Protein AF-A0A973H3E7-F1 (afdb_monomer)

pLDDT: mean 82.66, std 15.58, range [38.94, 97.88]

Sequence (111 aa):
MTDRPTASTITDAQLDELHAELERMKLLVAASSEPGHAVRMAAQYAEKAIENGERADRAEAALARITALHEQWVKAGPPPLGTPTARWWDRRLVELHNAIHPPTDQTTEQL

Foldseek 3Di:
DPDDDDPPPQDVVNVVVVVVVVVVVVVVCVVVVVVVVVVVVVVVVVVVVVVVVVVVVLVVQLVVLLVVLVVVDVVVDADDPPDDNVVVVVVSVVSNVCSNPPDPPPPPPPD

Mean predicted aligned error: 14.57 Å

Secondary structure (DSSP, 8-state):
------TTS--HHHHHHHHHHHHHHHHHHHHHHHHHHHHHHHHHHHHHHHHHHHHHHHHHHHHHHHHHHHHHHHHH-SPPTTS-HHHHHHHHHHHHHHHHS----------

Structure (mmCIF, N/CA/C/O backbone):
data_AF-A0A973H3E7-F1
#
_entry.id   AF-A0A973H3E7-F1
#
loop_
_atom_site.group_PDB
_atom_site.id
_atom_site.type_symbol
_atom_site.label_atom_id
_atom_site.label_alt_id
_atom_site.label_comp_id
_atom_site.label_asym_id
_atom_site.label_entity_id
_atom_site.label_seq_id
_atom_site.pdbx_PDB_ins_code
_atom_site.Cartn_x
_atom_site.Cartn_y
_atom_site.Cartn_z
_atom_site.occupancy
_atom_site.B_iso_or_equiv
_atom_site.auth_seq_id
_atom_site.auth_comp_id
_atom_site.auth_asym_id
_atom_site.auth_atom_id
_atom_site.pdbx_PDB_model_num
ATOM 1 N N . MET A 1 1 ? 26.960 27.320 -54.996 1.00 38.94 1 MET A N 1
ATOM 2 C CA . MET A 1 1 ? 26.030 26.704 -55.965 1.00 38.94 1 MET A CA 1
ATOM 3 C C . MET A 1 1 ? 26.434 25.252 -56.084 1.00 38.94 1 MET A C 1
ATOM 5 O O . MET A 1 1 ? 27.421 24.964 -56.740 1.00 38.94 1 MET A O 1
ATOM 9 N N . THR A 1 2 ? 25.786 24.372 -55.326 1.00 46.69 2 THR A N 1
ATOM 10 C CA . THR A 1 2 ? 26.047 22.931 -55.373 1.00 46.69 2 THR A CA 1
ATOM 11 C C . THR A 1 2 ? 25.387 22.394 -56.631 1.00 46.69 2 THR A C 1
ATOM 13 O O . THR A 1 2 ? 24.162 22.421 -56.749 1.00 46.69 2 THR A O 1
ATOM 16 N N . ASP A 1 3 ? 26.218 22.004 -57.589 1.00 56.84 3 ASP A N 1
ATOM 17 C CA . ASP A 1 3 ? 25.791 21.438 -58.858 1.00 56.84 3 ASP A CA 1
ATOM 18 C C . ASP A 1 3 ? 25.076 20.115 -58.566 1.00 56.84 3 ASP A C 1
ATOM 20 O O . ASP A 1 3 ? 25.656 19.198 -57.982 1.00 56.84 3 ASP A O 1
ATOM 24 N N . ARG A 1 4 ? 23.774 20.056 -58.849 1.00 52.97 4 ARG A N 1
ATOM 25 C CA . ARG A 1 4 ? 22.961 18.862 -58.617 1.00 52.97 4 ARG A CA 1
ATOM 26 C C . ARG A 1 4 ? 23.046 18.033 -59.896 1.00 52.97 4 ARG A C 1
ATOM 28 O O . ARG A 1 4 ? 22.448 18.452 -60.887 1.00 52.97 4 ARG A O 1
ATOM 35 N N . PRO A 1 5 ? 23.763 16.897 -59.913 1.00 57.38 5 PRO A N 1
ATOM 36 C CA . PRO A 1 5 ? 23.875 16.095 -61.121 1.00 57.38 5 PRO A CA 1
ATOM 37 C C . PRO A 1 5 ? 22.480 15.633 -61.559 1.00 57.38 5 PRO A C 1
ATOM 39 O O . PRO A 1 5 ? 21.745 14.993 -60.805 1.00 57.38 5 PRO A O 1
ATOM 42 N N . THR A 1 6 ? 22.087 16.017 -62.772 1.00 62.56 6 THR A N 1
ATOM 43 C CA . THR A 1 6 ? 20.882 15.527 -63.445 1.00 62.56 6 THR A CA 1
ATOM 44 C C . THR A 1 6 ? 21.074 14.063 -63.840 1.00 62.56 6 THR A C 1
ATOM 46 O O . THR A 1 6 ? 22.156 13.674 -64.273 1.00 62.56 6 THR A O 1
ATOM 49 N N . ALA A 1 7 ? 20.017 13.254 -63.716 1.00 58.28 7 ALA A N 1
ATOM 50 C CA . ALA A 1 7 ? 20.033 11.788 -63.841 1.00 58.28 7 ALA A CA 1
ATOM 51 C C . ALA A 1 7 ? 20.587 11.220 -65.170 1.00 58.28 7 ALA A C 1
ATOM 53 O O . ALA A 1 7 ? 20.797 10.019 -65.278 1.00 58.28 7 ALA A O 1
ATOM 54 N N . SER A 1 8 ? 20.840 12.058 -66.177 1.00 59.22 8 SER A N 1
ATOM 55 C CA . SER A 1 8 ? 21.358 11.670 -67.493 1.00 59.22 8 SER A CA 1
ATOM 56 C C . SER A 1 8 ? 22.886 11.521 -67.576 1.00 59.22 8 SER A C 1
ATOM 58 O O . SER A 1 8 ? 23.386 11.228 -68.657 1.00 59.22 8 SER A O 1
ATOM 60 N N . THR A 1 9 ? 23.633 11.748 -66.487 1.00 65.00 9 THR A N 1
ATOM 61 C CA . THR A 1 9 ? 25.115 11.798 -66.516 1.00 65.00 9 THR A CA 1
ATOM 62 C C . THR A 1 9 ? 25.794 10.877 -65.494 1.00 65.00 9 THR A C 1
ATOM 64 O O . THR A 1 9 ? 27.008 10.944 -65.329 1.00 65.00 9 THR A O 1
ATOM 67 N N . ILE A 1 10 ? 25.034 10.025 -64.797 1.00 69.56 10 ILE A N 1
ATOM 68 C CA . ILE A 1 10 ? 25.599 9.051 -63.853 1.00 69.56 10 ILE A CA 1
ATOM 69 C C . ILE A 1 10 ? 26.231 7.916 -64.658 1.00 69.56 10 ILE A C 1
ATOM 71 O O . ILE A 1 10 ? 25.545 7.240 -65.422 1.00 69.56 10 ILE A O 1
ATOM 75 N N . THR A 1 11 ? 27.539 7.726 -64.507 1.00 79.62 11 THR A N 1
ATOM 76 C CA . THR A 1 11 ? 28.234 6.562 -65.068 1.00 79.62 11 THR A CA 1
ATOM 77 C C . THR A 1 11 ? 27.984 5.332 -64.197 1.00 79.62 11 THR A C 1
ATOM 79 O O . THR A 1 11 ? 27.757 5.464 -62.995 1.00 79.62 11 THR A O 1
ATOM 82 N N . ASP A 1 12 ? 28.073 4.129 -64.768 1.00 81.62 12 ASP A N 1
ATOM 83 C CA . ASP A 1 12 ? 27.890 2.877 -64.011 1.00 81.62 12 ASP A CA 1
ATOM 84 C C . ASP A 1 12 ? 28.806 2.809 -62.775 1.00 81.62 12 ASP A C 1
ATOM 86 O O . ASP A 1 12 ? 28.375 2.416 -61.697 1.00 81.62 12 ASP A O 1
ATOM 90 N N . ALA A 1 13 ? 30.032 3.334 -62.878 1.00 80.38 13 ALA A N 1
ATOM 91 C CA . ALA A 1 13 ? 30.962 3.424 -61.753 1.00 80.38 13 ALA A CA 1
ATOM 92 C C . ALA A 1 13 ? 30.466 4.338 -60.610 1.00 80.38 13 ALA A C 1
ATOM 94 O O . ALA A 1 13 ? 30.730 4.069 -59.441 1.00 80.38 13 ALA A O 1
ATOM 95 N N . GLN A 1 14 ? 29.744 5.418 -60.923 1.00 82.12 14 GLN A N 1
ATOM 96 C CA . GLN A 1 14 ? 29.129 6.286 -59.911 1.00 82.12 14 GLN A CA 1
ATOM 97 C C . GLN A 1 14 ? 27.889 5.639 -59.284 1.00 82.12 14 GLN A C 1
ATOM 99 O O . GLN A 1 14 ? 27.600 5.881 -58.112 1.00 82.12 14 GLN A O 1
ATOM 104 N N . LEU A 1 15 ? 27.168 4.815 -60.047 1.00 84.88 15 LEU A N 1
ATOM 105 C CA . LEU A 1 15 ? 26.046 4.028 -59.543 1.00 84.88 15 LEU A CA 1
ATOM 106 C C . LEU A 1 15 ? 26.526 2.943 -58.563 1.00 84.88 15 LEU A C 1
ATOM 108 O O . LEU A 1 15 ? 25.920 2.759 -57.507 1.00 84.88 15 LEU A O 1
ATOM 112 N N . ASP A 1 16 ? 27.635 2.274 -58.881 1.00 89.94 16 ASP A N 1
ATOM 113 C CA . ASP A 1 16 ? 28.252 1.259 -58.024 1.00 89.94 16 ASP A CA 1
ATOM 114 C C . ASP A 1 1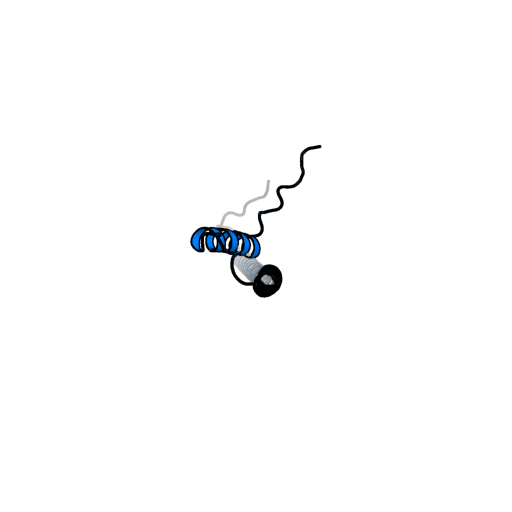6 ? 28.779 1.854 -56.711 1.00 89.94 16 ASP A C 1
ATOM 116 O O . ASP A 1 16 ? 28.557 1.277 -55.644 1.00 89.94 16 ASP A O 1
ATOM 120 N N . GLU A 1 17 ? 29.404 3.036 -56.755 1.00 89.56 17 GLU A N 1
ATOM 121 C CA . GLU A 1 17 ? 29.858 3.734 -55.543 1.00 89.56 17 GLU A CA 1
ATOM 122 C C . GLU A 1 17 ? 28.671 4.154 -54.661 1.00 89.56 17 GLU A C 1
ATOM 124 O O . GLU A 1 17 ? 28.692 3.926 -53.452 1.00 89.56 17 GLU A O 1
ATOM 129 N N . LEU A 1 18 ? 27.590 4.677 -55.255 1.00 86.69 18 LEU A N 1
ATOM 130 C CA . LEU A 1 18 ? 26.364 5.011 -54.520 1.00 86.69 18 LEU A CA 1
ATOM 131 C C . LEU A 1 18 ? 25.722 3.776 -53.873 1.00 86.69 18 LEU A C 1
ATOM 133 O O . LEU A 1 18 ? 25.214 3.862 -52.754 1.00 86.69 18 LEU A O 1
ATOM 137 N N . HIS A 1 19 ? 25.756 2.618 -54.537 1.00 89.56 19 HIS A N 1
ATOM 138 C CA . HIS A 1 19 ? 25.294 1.366 -53.941 1.00 89.56 19 HIS A CA 1
ATOM 139 C C . HIS A 1 19 ? 26.195 0.902 -52.796 1.00 89.56 19 HIS A C 1
ATOM 141 O O . HIS A 1 19 ? 25.685 0.523 -51.740 1.00 89.56 19 HIS A O 1
ATOM 147 N N . ALA A 1 20 ? 27.516 0.968 -52.962 1.00 91.94 20 ALA A N 1
ATOM 148 C CA . ALA A 1 20 ? 28.459 0.622 -51.904 1.00 91.94 20 ALA A CA 1
ATOM 149 C C . ALA A 1 20 ? 28.296 1.539 -50.679 1.00 91.94 20 ALA A C 1
ATOM 151 O O . ALA A 1 20 ? 28.346 1.075 -49.537 1.00 91.94 20 ALA A O 1
ATOM 152 N N . GLU A 1 21 ? 28.048 2.830 -50.900 1.00 90.00 21 GLU A N 1
ATOM 153 C CA . GLU A 1 21 ? 27.801 3.804 -49.841 1.00 90.00 21 GLU A CA 1
ATOM 154 C C . GLU A 1 21 ? 26.449 3.575 -49.147 1.00 90.00 21 GLU A C 1
ATOM 156 O O . GLU A 1 21 ? 26.380 3.603 -47.916 1.00 90.00 21 GLU A O 1
ATOM 161 N N . LEU A 1 22 ? 25.395 3.228 -49.894 1.00 90.75 22 LEU A N 1
ATOM 162 C CA . LEU A 1 22 ? 24.104 2.829 -49.322 1.00 90.75 22 LEU A CA 1
ATOM 163 C C . LEU A 1 22 ? 24.209 1.561 -48.466 1.00 90.75 22 LEU A C 1
ATOM 165 O O . LEU A 1 22 ? 23.610 1.509 -47.391 1.00 90.75 22 LEU A O 1
ATOM 169 N N . GLU A 1 23 ? 24.976 0.556 -48.890 1.00 92.12 23 GLU A N 1
ATOM 170 C CA . GLU A 1 23 ? 25.201 -0.652 -48.087 1.00 92.12 23 GLU A CA 1
ATOM 171 C C . GLU A 1 23 ? 26.036 -0.359 -46.835 1.00 92.12 23 GLU A C 1
ATOM 173 O O . GLU A 1 23 ? 25.696 -0.824 -45.744 1.00 92.12 23 GLU A O 1
ATOM 178 N N . ARG A 1 24 ? 27.058 0.504 -46.932 1.00 88.19 24 ARG A N 1
ATOM 179 C CA . ARG A 1 24 ? 27.781 1.001 -45.749 1.00 88.19 24 ARG A CA 1
ATOM 180 C C . ARG A 1 24 ? 26.847 1.727 -44.782 1.00 88.19 24 ARG A C 1
ATOM 182 O O . ARG A 1 24 ? 26.905 1.469 -43.582 1.00 88.19 24 ARG A O 1
ATOM 189 N N . MET A 1 25 ? 25.962 2.593 -45.280 1.00 84.75 25 MET A N 1
ATOM 190 C CA . MET A 1 25 ? 24.990 3.304 -44.446 1.00 84.75 25 MET A CA 1
ATOM 191 C C . MET A 1 25 ? 23.988 2.352 -43.787 1.00 84.75 25 MET A C 1
ATOM 193 O O . MET A 1 25 ? 23.723 2.490 -42.594 1.00 84.75 25 MET A O 1
ATOM 197 N N . LYS A 1 26 ? 23.463 1.358 -44.512 1.00 83.75 26 LYS A N 1
ATOM 198 C CA . LYS A 1 26 ? 22.559 0.342 -43.945 1.00 83.75 26 LYS A CA 1
ATOM 199 C C . LYS A 1 26 ? 23.225 -0.452 -42.828 1.00 83.75 26 LYS A C 1
ATOM 201 O O . LYS A 1 26 ? 22.611 -0.642 -41.781 1.00 83.75 26 LYS A O 1
ATOM 206 N N . LEU A 1 27 ? 24.480 -0.861 -43.016 1.00 82.88 27 LEU A N 1
ATOM 207 C CA . LEU A 1 27 ? 25.250 -1.563 -41.988 1.00 82.88 27 LEU A CA 1
ATOM 208 C C . LEU A 1 27 ? 25.470 -0.691 -40.746 1.00 82.88 27 LEU A C 1
ATOM 210 O O . LEU A 1 27 ? 25.340 -1.175 -39.624 1.00 82.88 27 LEU A O 1
ATOM 214 N N . LEU A 1 28 ? 25.735 0.604 -40.927 1.00 79.12 28 LEU A N 1
ATOM 215 C CA . LEU A 1 28 ? 25.948 1.550 -39.827 1.00 79.12 28 LEU A CA 1
ATOM 216 C C . LEU A 1 28 ? 24.647 1.851 -39.056 1.00 79.12 28 LEU A C 1
ATOM 218 O O . LEU A 1 28 ? 24.649 1.979 -37.829 1.00 79.12 28 LEU A O 1
ATOM 222 N N . VAL A 1 29 ? 23.511 1.893 -39.756 1.00 76.44 29 VAL A N 1
ATOM 223 C CA . VAL A 1 29 ? 22.176 2.004 -39.146 1.00 76.44 29 VAL A CA 1
ATOM 224 C C . VAL A 1 29 ? 21.803 0.717 -38.404 1.00 76.44 29 VAL A C 1
ATOM 226 O O . VAL A 1 29 ? 21.350 0.789 -37.264 1.00 76.44 29 VAL A O 1
ATOM 229 N N . ALA A 1 30 ? 22.051 -0.460 -38.983 1.00 73.75 30 ALA A N 1
ATOM 230 C CA . ALA A 1 30 ? 21.807 -1.741 -38.319 1.00 73.75 30 ALA A CA 1
ATOM 231 C C . ALA A 1 30 ? 22.636 -1.862 -37.027 1.00 73.75 30 ALA A C 1
ATOM 233 O O . ALA A 1 30 ? 22.070 -2.065 -35.950 1.00 73.75 30 ALA A O 1
ATOM 234 N N . ALA A 1 31 ? 23.943 -1.591 -37.112 1.00 70.12 31 ALA A N 1
ATOM 235 C CA . ALA A 1 31 ? 24.866 -1.621 -35.978 1.00 70.12 31 ALA A CA 1
ATOM 236 C C . ALA A 1 31 ? 24.540 -0.588 -34.880 1.00 70.12 31 ALA A C 1
ATOM 238 O O . ALA A 1 31 ? 24.844 -0.825 -33.714 1.00 70.12 31 ALA A O 1
ATOM 239 N N . SER A 1 32 ? 23.909 0.546 -35.214 1.00 64.69 32 SER A N 1
ATOM 240 C CA . SER A 1 32 ? 23.469 1.548 -34.225 1.00 64.69 32 SER A CA 1
ATOM 241 C C . SER A 1 32 ? 22.074 1.271 -33.647 1.00 64.69 32 SER A C 1
ATOM 243 O O . SER A 1 32 ? 21.755 1.730 -32.547 1.00 64.69 32 SER A O 1
ATOM 245 N N . SER A 1 33 ? 21.247 0.492 -34.347 1.00 68.50 33 SER A N 1
ATOM 246 C CA . SER A 1 33 ? 19.869 0.196 -33.948 1.00 68.50 33 SER A CA 1
ATOM 247 C C . SER A 1 33 ? 19.746 -0.922 -32.904 1.00 68.50 33 SER A C 1
ATOM 249 O O . SER A 1 33 ? 18.935 -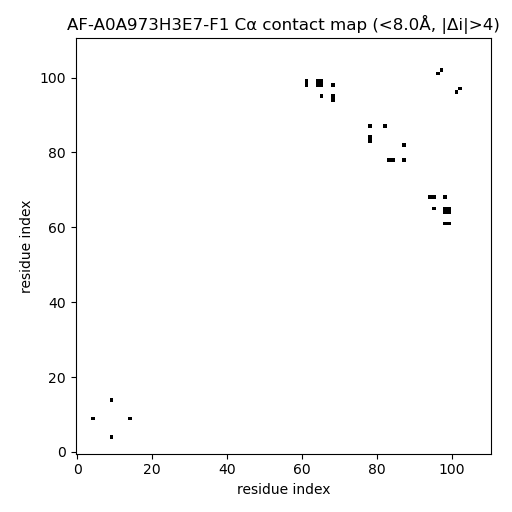0.795 -31.984 1.00 68.50 33 SER A O 1
ATOM 251 N N . GLU A 1 34 ? 20.571 -1.971 -32.980 1.00 64.81 34 GLU A N 1
ATOM 252 C CA . GLU A 1 34 ? 20.504 -3.122 -32.063 1.00 64.81 34 GLU A CA 1
ATOM 253 C C . GLU A 1 34 ? 20.962 -2.790 -30.629 1.00 64.81 34 GLU A C 1
ATOM 255 O O . GLU A 1 34 ? 20.197 -3.056 -29.692 1.00 64.81 34 GLU A O 1
ATOM 260 N N . PRO A 1 35 ? 22.114 -2.120 -30.402 1.00 65.19 35 PRO A N 1
ATOM 261 C CA . PRO A 1 35 ? 22.519 -1.709 -29.058 1.00 65.19 35 PRO A CA 1
ATOM 262 C C . PRO A 1 35 ? 21.537 -0.693 -28.461 1.00 65.19 35 PRO A C 1
ATOM 264 O O . PRO A 1 35 ? 21.176 -0.784 -27.290 1.00 65.19 35 PRO A O 1
ATOM 267 N N . GLY A 1 36 ? 21.033 0.242 -29.276 1.00 75.44 36 GLY A N 1
ATOM 268 C CA . GLY A 1 36 ? 20.056 1.238 -28.833 1.00 75.44 36 GLY A CA 1
ATOM 269 C C . GLY A 1 36 ? 18.697 0.632 -28.467 1.00 75.44 36 GLY A C 1
ATOM 270 O O . GLY A 1 36 ? 18.028 1.106 -27.548 1.00 75.44 36 GLY A O 1
ATOM 271 N N . HIS A 1 37 ? 18.268 -0.430 -29.152 1.00 79.00 37 HIS A N 1
ATOM 272 C CA . HIS A 1 37 ? 17.045 -1.149 -28.800 1.00 79.00 37 HIS A CA 1
ATOM 273 C C . HIS A 1 37 ? 17.191 -1.915 -27.478 1.00 79.00 37 HIS A C 1
ATOM 275 O O . HIS A 1 37 ? 16.340 -1.758 -26.602 1.00 79.00 37 HIS A O 1
ATOM 281 N N . ALA A 1 38 ? 18.288 -2.653 -27.288 1.00 78.06 38 ALA A N 1
ATOM 282 C CA .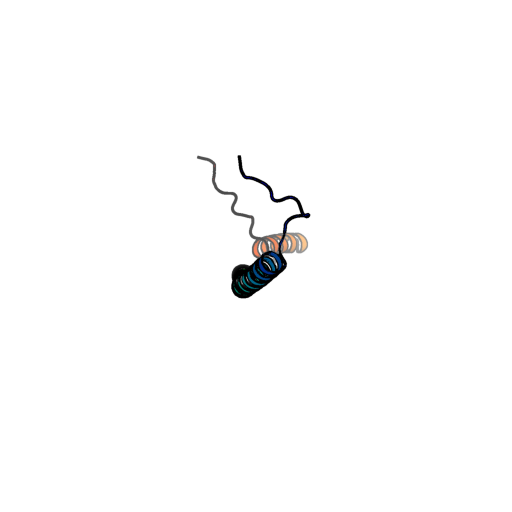 ALA A 1 38 ? 18.556 -3.375 -26.044 1.00 78.06 38 ALA A CA 1
ATOM 283 C C . ALA A 1 38 ? 18.643 -2.435 -24.825 1.00 78.06 38 ALA A C 1
ATOM 285 O O . ALA A 1 38 ? 18.054 -2.717 -23.782 1.00 78.06 38 ALA A O 1
ATOM 286 N N . VAL A 1 39 ? 19.303 -1.279 -24.971 1.00 81.62 39 VAL A N 1
ATOM 287 C CA . VAL A 1 39 ? 19.411 -0.255 -23.915 1.00 81.62 39 VAL A CA 1
ATOM 288 C C . VAL A 1 39 ? 18.041 0.321 -23.550 1.00 81.62 39 VAL A C 1
ATOM 290 O O . VAL A 1 39 ? 17.731 0.457 -22.368 1.00 81.62 39 VAL A O 1
ATOM 293 N N . ARG A 1 40 ? 17.184 0.613 -24.539 1.00 84.56 40 ARG A N 1
ATOM 294 C CA . ARG A 1 40 ? 15.811 1.084 -24.279 1.00 84.56 40 ARG A CA 1
ATOM 295 C C . ARG A 1 40 ? 14.976 0.042 -23.542 1.00 84.56 40 ARG A C 1
ATOM 297 O O . ARG A 1 40 ? 14.277 0.397 -22.598 1.00 84.56 40 ARG A O 1
ATOM 304 N N . MET A 1 41 ? 15.072 -1.228 -23.934 1.00 85.94 41 MET A N 1
ATOM 305 C CA . MET A 1 41 ? 14.378 -2.313 -23.237 1.00 85.94 41 MET A CA 1
ATOM 306 C C . MET A 1 41 ? 14.864 -2.447 -21.790 1.00 85.94 41 MET A C 1
ATOM 308 O O . MET A 1 41 ? 14.048 -2.521 -20.876 1.00 85.94 41 MET A O 1
ATOM 312 N N . ALA A 1 42 ? 16.179 -2.413 -21.558 1.00 85.38 42 ALA A N 1
ATOM 313 C CA . ALA A 1 42 ? 16.747 -2.467 -20.212 1.00 85.38 42 ALA A CA 1
ATOM 314 C C . ALA A 1 42 ? 16.286 -1.288 -19.336 1.00 85.38 42 ALA A C 1
ATOM 316 O O . ALA A 1 42 ? 15.924 -1.496 -18.180 1.00 85.38 42 ALA A O 1
ATOM 317 N N . ALA A 1 43 ? 16.230 -0.073 -19.892 1.00 83.94 43 ALA A N 1
ATOM 318 C CA . ALA A 1 43 ? 15.723 1.103 -19.188 1.00 83.94 43 ALA A CA 1
ATOM 319 C C . ALA A 1 43 ? 14.247 0.940 -18.786 1.00 83.94 43 ALA A C 1
ATOM 321 O O . ALA A 1 43 ? 13.894 1.194 -17.638 1.00 83.94 43 ALA A O 1
ATOM 322 N N . GLN A 1 44 ? 13.405 0.426 -19.690 1.00 87.56 44 GLN A N 1
ATOM 323 C CA . GLN A 1 44 ? 11.998 0.135 -19.390 1.00 87.56 44 GLN A CA 1
ATOM 324 C C . GLN A 1 44 ? 11.836 -0.935 -18.302 1.00 87.56 4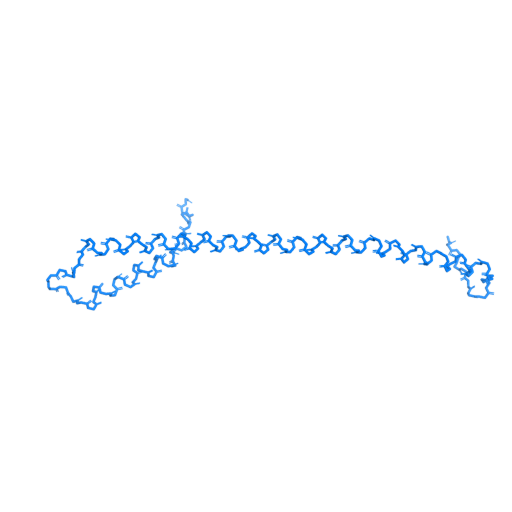4 GLN A C 1
ATOM 326 O O . GLN A 1 44 ? 10.931 -0.845 -17.473 1.00 87.56 44 GLN A O 1
ATOM 331 N N . TYR A 1 45 ? 12.692 -1.962 -18.284 1.00 87.25 45 TYR A N 1
ATOM 332 C CA . TYR A 1 45 ? 12.676 -2.963 -17.216 1.00 87.25 45 TYR A CA 1
ATOM 333 C C . TYR A 1 45 ? 13.121 -2.385 -15.873 1.00 87.25 45 TYR A C 1
ATOM 335 O O . TYR A 1 45 ? 12.511 -2.707 -14.857 1.00 87.25 45 TYR A O 1
ATOM 343 N N . ALA A 1 46 ? 14.142 -1.527 -15.864 1.00 83.06 46 ALA A N 1
ATOM 344 C CA . ALA A 1 46 ? 14.595 -0.852 -14.653 1.00 83.06 46 ALA A CA 1
ATOM 345 C C . ALA A 1 46 ? 13.502 0.060 -14.077 1.00 83.06 46 ALA A C 1
ATOM 347 O O . ALA A 1 46 ? 13.230 -0.003 -12.883 1.00 83.06 46 ALA A O 1
ATOM 348 N N . GLU A 1 47 ? 12.816 0.832 -14.923 1.00 83.69 47 GLU A N 1
ATOM 349 C CA . GLU A 1 47 ? 11.691 1.683 -14.515 1.00 83.69 47 GLU A CA 1
ATOM 350 C C . GLU A 1 47 ? 10.555 0.859 -13.892 1.00 83.69 47 GLU A C 1
ATOM 352 O O . GLU A 1 47 ? 10.126 1.136 -12.773 1.00 83.69 47 GLU A O 1
ATOM 357 N N . LYS A 1 48 ? 10.142 -0.235 -14.547 1.00 88.69 48 LYS A N 1
ATOM 358 C CA . LYS A 1 48 ? 9.131 -1.152 -13.993 1.00 88.69 48 LYS A CA 1
ATOM 359 C C . LYS A 1 48 ? 9.573 -1.817 -12.691 1.00 88.69 48 LYS A C 1
ATOM 361 O O . LYS A 1 48 ? 8.740 -2.093 -11.833 1.00 88.69 48 LYS A O 1
ATOM 366 N N . ALA A 1 49 ? 10.860 -2.130 -12.549 1.00 85.50 49 ALA A N 1
ATOM 367 C CA . ALA A 1 49 ? 11.394 -2.720 -11.327 1.00 85.50 49 ALA A CA 1
ATOM 368 C C . ALA A 1 49 ? 11.354 -1.722 -10.160 1.00 85.50 49 ALA A C 1
ATOM 370 O O . ALA A 1 49 ? 10.976 -2.112 -9.058 1.00 85.50 49 ALA A O 1
ATOM 371 N N . ILE A 1 50 ? 11.675 -0.450 -10.416 1.00 85.06 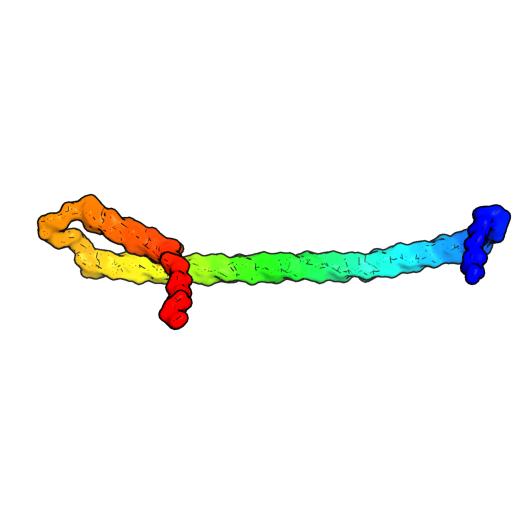50 ILE A N 1
ATOM 372 C CA . ILE A 1 50 ? 11.558 0.637 -9.434 1.00 85.06 50 ILE A CA 1
ATOM 373 C C . ILE A 1 50 ? 10.094 0.814 -9.020 1.00 85.06 50 ILE A C 1
ATOM 375 O O . ILE A 1 50 ? 9.792 0.741 -7.833 1.00 85.06 50 ILE A O 1
ATOM 379 N N . GLU A 1 51 ? 9.173 0.938 -9.979 1.00 88.19 51 GLU A N 1
ATOM 380 C CA . GLU A 1 51 ? 7.737 1.085 -9.699 1.00 88.19 51 GLU A CA 1
ATOM 381 C C . GLU A 1 51 ? 7.184 -0.096 -8.881 1.00 88.19 51 GLU A C 1
ATOM 383 O O . GLU A 1 51 ? 6.424 0.084 -7.923 1.00 88.19 51 GLU A O 1
ATOM 388 N N . ASN A 1 52 ? 7.584 -1.324 -9.226 1.00 87.94 52 ASN A N 1
ATOM 389 C CA . ASN A 1 52 ? 7.200 -2.516 -8.473 1.00 87.94 52 ASN A CA 1
ATOM 390 C C . ASN A 1 52 ? 7.778 -2.518 -7.054 1.00 87.94 52 ASN A C 1
ATOM 392 O O . ASN A 1 52 ? 7.068 -2.917 -6.130 1.00 87.94 52 ASN A O 1
ATOM 396 N N . GLY A 1 53 ? 9.022 -2.066 -6.877 1.00 87.81 53 GLY A N 1
ATOM 397 C CA . GLY A 1 53 ? 9.638 -1.884 -5.562 1.00 87.81 53 GLY A CA 1
ATOM 398 C C . GLY A 1 53 ? 8.843 -0.901 -4.706 1.00 87.81 53 GLY A C 1
ATOM 399 O O . GLY A 1 53 ? 8.373 -1.259 -3.632 1.00 87.81 53 GLY A O 1
ATOM 400 N N . GLU A 1 54 ? 8.546 0.286 -5.236 1.00 90.38 54 GLU A N 1
ATOM 401 C CA . GLU A 1 54 ? 7.735 1.293 -4.538 1.00 90.38 54 GLU A CA 1
ATOM 402 C C . GLU A 1 54 ? 6.32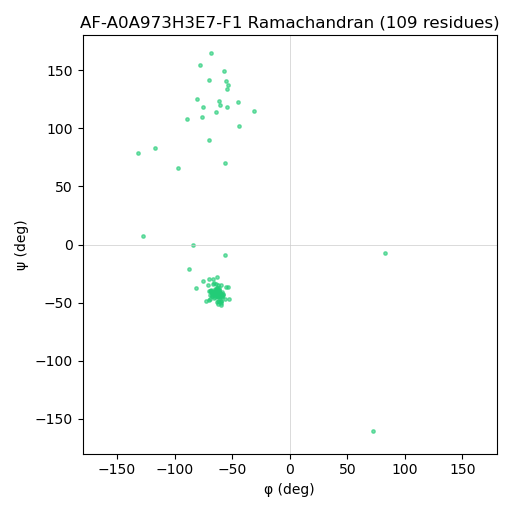3 0.789 -4.198 1.00 90.38 54 GLU A C 1
ATOM 404 O O . GLU A 1 54 ? 5.727 1.146 -3.176 1.00 90.38 54 GLU A O 1
ATOM 409 N N . ARG A 1 55 ? 5.731 -0.036 -5.068 1.00 87.25 55 ARG A N 1
ATOM 410 C CA . ARG A 1 55 ? 4.440 -0.675 -4.796 1.00 87.25 55 ARG A CA 1
ATOM 411 C C . ARG A 1 55 ? 4.540 -1.695 -3.662 1.00 87.25 55 ARG A C 1
ATOM 413 O O . ARG A 1 55 ? 3.621 -1.735 -2.841 1.00 87.25 55 ARG A O 1
ATOM 420 N N . ALA A 1 56 ? 5.603 -2.495 -3.625 1.00 88.94 56 ALA A N 1
ATOM 421 C CA . ALA A 1 56 ? 5.847 -3.455 -2.555 1.00 88.94 56 ALA A CA 1
ATOM 422 C C . ALA A 1 56 ? 6.038 -2.734 -1.214 1.00 88.94 56 ALA A C 1
ATOM 424 O O . ALA A 1 56 ? 5.293 -3.015 -0.278 1.00 88.94 56 ALA A O 1
ATOM 425 N N . ASP A 1 57 ? 6.897 -1.714 -1.164 1.00 90.88 57 ASP A N 1
ATOM 426 C CA . ASP A 1 57 ? 7.157 -0.928 0.048 1.00 90.88 57 ASP A CA 1
ATOM 427 C C . ASP A 1 57 ? 5.873 -0.287 0.602 1.00 90.88 57 ASP A C 1
ATOM 429 O O . ASP A 1 57 ? 5.581 -0.349 1.800 1.00 90.88 57 ASP A O 1
ATOM 433 N N . ARG A 1 58 ? 5.033 0.286 -0.274 1.00 89.25 58 ARG A N 1
ATOM 434 C CA . ARG A 1 58 ? 3.729 0.843 0.131 1.00 89.25 58 ARG A CA 1
ATOM 435 C C . ARG A 1 58 ? 2.781 -0.221 0.680 1.00 89.25 58 ARG A C 1
ATOM 437 O O . ARG A 1 58 ? 2.050 0.057 1.634 1.00 89.25 58 ARG A O 1
ATOM 444 N N . ALA A 1 59 ? 2.767 -1.413 0.085 1.00 88.75 59 ALA A N 1
ATOM 445 C CA . ALA A 1 59 ? 1.939 -2.520 0.549 1.00 88.75 59 ALA A CA 1
ATOM 446 C C . ALA A 1 59 ? 2.414 -3.040 1.913 1.00 88.75 59 ALA A C 1
ATOM 448 O O . ALA A 1 59 ? 1.593 -3.219 2.813 1.00 88.75 59 ALA A O 1
ATOM 449 N N . GLU A 1 60 ? 3.722 -3.208 2.103 1.00 94.00 60 GLU A N 1
ATOM 450 C CA . GLU A 1 60 ? 4.316 -3.608 3.381 1.00 94.00 60 GLU A CA 1
ATOM 451 C C . GLU A 1 60 ? 4.011 -2.590 4.486 1.00 94.00 60 GLU A C 1
ATOM 453 O O . GLU A 1 60 ? 3.550 -2.961 5.568 1.00 94.00 60 GLU A O 1
ATOM 458 N N . ALA A 1 61 ? 4.148 -1.294 4.194 1.00 92.44 61 ALA A N 1
ATOM 459 C CA . ALA A 1 61 ? 3.798 -0.236 5.136 1.00 92.44 61 ALA A CA 1
ATOM 460 C C . ALA A 1 61 ? 2.302 -0.255 5.512 1.00 92.44 61 ALA A C 1
ATOM 462 O O . ALA A 1 61 ? 1.949 -0.032 6.673 1.00 92.44 61 ALA A O 1
ATOM 463 N N . ALA A 1 62 ? 1.407 -0.529 4.556 1.00 92.38 62 ALA A N 1
ATOM 464 C CA . ALA A 1 62 ? -0.022 -0.676 4.833 1.00 92.38 62 ALA A CA 1
ATOM 465 C C . ALA A 1 62 ? -0.313 -1.899 5.715 1.00 92.38 62 ALA A C 1
ATOM 467 O O . ALA A 1 62 ? -1.060 -1.784 6.688 1.00 92.38 62 ALA A O 1
ATOM 468 N N . LEU A 1 63 ? 0.318 -3.042 5.434 1.00 95.06 63 LEU A N 1
ATOM 469 C CA . LEU A 1 63 ? 0.188 -4.252 6.248 1.00 95.06 63 LEU A CA 1
ATOM 470 C C . LEU A 1 63 ? 0.666 -4.030 7.686 1.00 95.06 63 LEU A C 1
ATOM 472 O O . LEU A 1 63 ? -0.014 -4.450 8.625 1.00 95.06 63 LEU A O 1
ATOM 476 N N . ALA A 1 64 ? 1.782 -3.322 7.875 1.00 95.88 64 ALA A N 1
ATOM 477 C CA . ALA A 1 64 ? 2.284 -2.973 9.201 1.00 95.88 64 ALA A CA 1
ATOM 478 C C . ALA A 1 64 ? 1.271 -2.122 9.990 1.00 95.88 64 ALA A C 1
ATOM 480 O O . ALA A 1 64 ? 0.972 -2.431 11.146 1.00 95.88 64 ALA A O 1
ATOM 481 N N . ARG A 1 65 ? 0.668 -1.101 9.359 1.00 96.19 65 ARG A N 1
ATOM 482 C CA . ARG A 1 65 ? -0.371 -0.264 9.992 1.00 96.19 65 ARG A CA 1
ATOM 483 C C . ARG A 1 65 ? -1.621 -1.060 10.361 1.00 96.19 65 ARG A C 1
ATOM 485 O O . ARG A 1 65 ? -2.137 -0.898 11.463 1.00 96.19 65 ARG A O 1
ATOM 492 N N . ILE A 1 66 ? -2.098 -1.923 9.463 1.00 96.69 66 ILE A N 1
ATOM 493 C CA . ILE A 1 66 ? -3.278 -2.768 9.709 1.00 96.69 66 ILE A CA 1
ATOM 494 C C . ILE A 1 66 ? -3.011 -3.740 10.862 1.00 96.69 66 ILE A C 1
ATOM 496 O O . ILE A 1 66 ? -3.870 -3.912 11.724 1.00 96.69 66 ILE A O 1
ATOM 500 N N . THR A 1 67 ? -1.816 -4.333 10.912 1.00 97.44 67 THR A N 1
ATOM 501 C CA . THR A 1 67 ? -1.418 -5.254 11.987 1.00 97.44 67 THR A CA 1
ATOM 502 C C . THR A 1 67 ? -1.403 -4.545 13.339 1.00 97.44 67 THR A C 1
ATOM 504 O O . THR A 1 67 ? -2.040 -5.011 14.283 1.00 97.44 67 THR A O 1
ATOM 507 N N . ALA A 1 68 ? -0.772 -3.371 13.420 1.00 97.56 68 ALA A N 1
ATOM 508 C CA . ALA A 1 68 ? -0.753 -2.570 14.642 1.00 97.56 68 ALA A CA 1
ATOM 509 C C . ALA A 1 68 ? -2.166 -2.140 15.083 1.00 97.56 68 ALA A C 1
ATOM 511 O O . ALA A 1 68 ? -2.500 -2.193 16.269 1.00 97.56 68 ALA A O 1
ATOM 512 N N . LEU A 1 69 ? -3.026 -1.754 14.133 1.00 97.44 69 LEU A N 1
ATOM 513 C CA . LEU A 1 69 ? -4.416 -1.389 14.415 1.00 97.44 69 LEU A CA 1
ATOM 514 C C . LEU A 1 69 ? -5.215 -2.582 14.956 1.00 97.44 69 LEU A C 1
ATOM 516 O O . LEU A 1 69 ? -5.9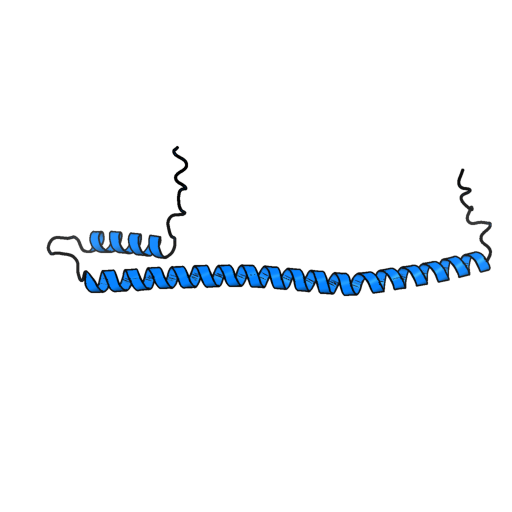57 -2.446 15.929 1.00 97.44 69 LEU A O 1
ATOM 520 N N . HIS A 1 70 ? -5.031 -3.761 14.363 1.00 96.38 70 HIS A N 1
ATOM 521 C CA . HIS A 1 70 ? -5.647 -4.995 14.836 1.00 96.38 70 HIS A CA 1
ATOM 522 C C . HIS A 1 70 ? -5.231 -5.310 16.279 1.00 96.38 70 HIS A C 1
ATOM 524 O O . HIS A 1 70 ? -6.094 -5.543 17.127 1.00 96.38 70 HIS A O 1
ATOM 530 N N . GLU A 1 71 ? -3.936 -5.249 16.595 1.00 97.88 71 GLU A N 1
ATOM 531 C CA . GLU A 1 71 ? -3.441 -5.452 17.962 1.00 97.88 71 GLU A CA 1
ATOM 532 C C . GLU A 1 71 ? -4.049 -4.444 18.948 1.00 97.88 71 GLU A C 1
ATOM 534 O O . GLU A 1 71 ? -4.469 -4.812 20.051 1.00 97.88 71 GLU A O 1
ATOM 539 N N . GLN A 1 72 ? -4.175 -3.177 18.541 1.00 96.94 72 GLN A N 1
ATOM 540 C CA . GLN A 1 72 ? -4.821 -2.143 19.346 1.00 96.94 72 GLN A CA 1
ATOM 541 C C . GLN A 1 72 ? -6.297 -2.460 19.613 1.00 96.94 72 GLN A C 1
ATOM 543 O O . GLN A 1 72 ? -6.777 -2.271 20.734 1.00 96.94 72 GLN A O 1
ATOM 548 N N . TRP A 1 73 ? -7.034 -2.933 18.608 1.00 95.94 73 TRP A N 1
ATOM 549 C CA . TRP A 1 73 ? -8.443 -3.294 18.755 1.00 95.94 73 TRP A CA 1
ATOM 550 C C . TRP A 1 73 ? -8.636 -4.509 19.652 1.00 95.94 73 TRP A C 1
ATOM 552 O O . TRP A 1 73 ? -9.504 -4.476 20.522 1.00 95.94 73 TRP A O 1
ATOM 562 N N . VAL A 1 74 ? -7.797 -5.536 19.493 1.00 96.38 74 VAL A N 1
ATOM 563 C CA . VAL A 1 74 ? -7.794 -6.720 20.361 1.00 96.38 74 VAL A CA 1
ATOM 564 C C . VAL A 1 74 ? -7.550 -6.311 21.812 1.00 96.38 74 VAL A C 1
ATOM 566 O O . VAL A 1 74 ? -8.281 -6.742 22.701 1.00 96.38 74 VAL A O 1
ATOM 569 N N . LYS A 1 75 ? -6.581 -5.420 22.057 1.00 96.38 75 LYS A N 1
ATOM 570 C CA . LYS A 1 75 ? -6.293 -4.896 23.398 1.00 96.38 75 LYS A CA 1
ATOM 571 C C . LYS A 1 75 ? -7.443 -4.061 23.972 1.00 96.38 75 LYS A C 1
ATOM 573 O O . LYS A 1 75 ? -7.694 -4.126 25.172 1.00 96.38 75 LYS A O 1
ATOM 578 N N . ALA A 1 76 ? -8.111 -3.258 23.143 1.00 93.50 76 ALA A N 1
ATOM 579 C CA . ALA A 1 76 ? -9.239 -2.429 23.567 1.00 93.50 76 ALA A CA 1
ATOM 580 C C . ALA A 1 76 ? -10.488 -3.261 23.903 1.00 93.50 76 ALA A C 1
ATOM 582 O O . ALA A 1 76 ? -11.274 -2.860 24.760 1.00 93.50 76 ALA A O 1
ATOM 583 N N . GLY A 1 77 ? -10.655 -4.411 23.247 1.00 91.56 77 GLY A N 1
ATOM 584 C CA . GLY A 1 77 ? -11.755 -5.327 23.500 1.00 91.56 77 GLY A CA 1
ATOM 585 C C . GLY A 1 77 ? -13.112 -4.814 22.989 1.00 91.56 77 GLY A C 1
ATOM 586 O O . GLY A 1 77 ? -13.169 -3.970 22.087 1.00 91.56 77 GLY A O 1
ATOM 587 N N . PRO A 1 78 ? -14.222 -5.363 23.515 1.00 92.44 78 PRO A N 1
ATOM 588 C CA . PRO A 1 78 ? -15.569 -5.049 23.049 1.00 92.44 78 PRO A CA 1
ATOM 589 C C . PRO A 1 78 ? -15.994 -3.606 23.381 1.00 92.44 78 PRO A C 1
ATOM 591 O O . PRO A 1 78 ? -15.382 -2.951 24.229 1.00 92.44 78 PRO A O 1
ATOM 594 N N . PRO A 1 79 ? -17.066 -3.093 22.744 1.00 93.56 79 PRO A N 1
ATOM 595 C CA . PRO A 1 79 ? -17.625 -1.790 23.087 1.00 93.56 79 PRO A CA 1
ATOM 596 C C . PRO A 1 79 ? -17.982 -1.699 24.581 1.00 93.56 79 PRO A C 1
ATOM 598 O O . PRO A 1 79 ? -18.544 -2.650 25.131 1.00 93.56 79 PRO A O 1
ATOM 601 N N . PRO A 1 80 ? -17.736 -0.547 25.233 1.00 92.19 80 PRO A N 1
ATOM 602 C CA . PRO A 1 80 ? -18.221 -0.298 26.585 1.00 92.19 80 PRO A CA 1
ATOM 603 C C . PRO A 1 80 ? -19.744 -0.429 26.670 1.00 92.19 80 PRO A C 1
ATOM 605 O O . PRO A 1 80 ? -20.462 -0.096 25.720 1.00 92.19 80 PRO A O 1
ATOM 608 N N . LEU A 1 81 ? -20.244 -0.850 27.832 1.00 92.81 81 LEU A N 1
ATOM 609 C CA . LEU A 1 81 ? -21.682 -0.958 28.085 1.00 92.81 81 LEU A CA 1
ATOM 610 C C . LEU A 1 81 ? -22.396 0.369 27.792 1.00 92.81 81 LEU A C 1
ATOM 612 O O . LEU A 1 81 ? -21.905 1.444 28.129 1.00 92.81 81 LEU A O 1
ATOM 616 N N . GLY A 1 82 ? -23.556 0.283 27.139 1.00 93.44 82 GLY A N 1
ATOM 617 C CA . GLY A 1 82 ? -24.325 1.451 26.700 1.00 93.44 82 GLY A CA 1
ATOM 618 C C . GLY A 1 82 ? -23.860 2.071 25.377 1.00 93.44 82 GLY A C 1
ATOM 619 O O . GLY A 1 82 ? -24.561 2.925 24.841 1.00 93.44 82 GLY A O 1
ATOM 620 N N . THR A 1 83 ? -22.738 1.626 24.799 1.00 92.50 83 THR A N 1
ATOM 621 C CA . THR A 1 83 ? -22.319 2.059 23.457 1.00 92.50 83 THR A CA 1
ATOM 622 C C . THR A 1 83 ? -23.078 1.267 22.388 1.00 92.50 83 THR A C 1
ATOM 624 O O . THR A 1 83 ? -22.999 0.036 22.386 1.00 92.50 83 THR A O 1
ATOM 627 N N . PRO A 1 84 ? -23.771 1.920 21.434 1.00 95.69 84 PRO A N 1
ATOM 628 C CA . PRO A 1 84 ? -24.394 1.211 20.323 1.00 95.69 84 PRO A CA 1
ATOM 629 C C . PRO A 1 84 ? -23.343 0.485 19.474 1.00 95.69 84 PRO A C 1
ATOM 631 O O . PRO A 1 84 ? -22.434 1.117 18.933 1.00 95.69 84 PRO A O 1
ATOM 634 N N . THR A 1 85 ? -23.493 -0.831 19.302 1.00 93.12 85 THR A N 1
ATOM 635 C CA . THR A 1 85 ? -22.546 -1.678 18.553 1.00 93.12 85 THR A CA 1
ATOM 636 C C . THR A 1 85 ? -22.309 -1.181 17.127 1.00 93.12 85 THR A C 1
ATOM 638 O O . THR A 1 85 ? -21.179 -1.219 16.651 1.00 93.12 85 THR A O 1
ATOM 641 N N . ALA A 1 86 ? -23.344 -0.651 16.467 1.00 94.50 86 ALA A N 1
ATOM 642 C CA . ALA A 1 86 ? -23.225 -0.065 15.132 1.00 94.50 86 ALA A CA 1
ATOM 643 C C . ALA A 1 86 ? -22.264 1.136 15.113 1.00 94.50 86 ALA A C 1
ATOM 645 O O . ALA A 1 86 ? -21.330 1.161 14.324 1.00 94.50 86 ALA A O 1
ATOM 646 N N . ARG A 1 87 ? -22.416 2.082 16.050 1.00 94.56 87 ARG A N 1
ATOM 647 C CA . ARG A 1 87 ? -21.539 3.264 16.148 1.00 94.56 87 ARG A CA 1
ATOM 648 C C . ARG A 1 87 ? -20.104 2.902 16.508 1.00 94.56 87 ARG A C 1
ATOM 650 O O . ARG A 1 87 ? -19.170 3.570 16.073 1.00 94.56 87 ARG A O 1
ATOM 657 N N . TRP A 1 88 ? -19.934 1.851 17.304 1.00 94.81 88 TRP A N 1
ATOM 658 C CA . TRP A 1 88 ? -18.614 1.316 17.611 1.00 94.81 88 TRP A CA 1
ATOM 659 C C . TRP A 1 88 ? -17.937 0.736 16.362 1.00 94.81 88 TRP A C 1
ATOM 661 O O . TRP A 1 88 ? -16.786 1.075 16.091 1.00 94.81 88 TRP A O 1
ATOM 671 N N . TRP A 1 89 ? -18.657 -0.057 15.561 1.00 95.25 89 TRP A N 1
ATOM 672 C CA . TRP A 1 89 ? -18.142 -0.582 14.293 1.00 95.25 89 TRP A CA 1
ATOM 673 C C . TRP A 1 89 ? -17.886 0.505 13.251 1.00 95.25 89 TRP A C 1
ATOM 675 O O . TRP A 1 89 ? -16.840 0.461 12.612 1.00 95.25 89 TRP A O 1
ATOM 685 N N . ASP A 1 90 ? -18.764 1.504 13.121 1.00 96.88 90 ASP A N 1
ATOM 686 C CA . ASP A 1 90 ? -18.572 2.635 12.199 1.00 96.88 90 ASP A CA 1
ATOM 687 C C . ASP A 1 90 ? -17.202 3.293 12.422 1.00 96.88 90 ASP A C 1
ATOM 689 O O . ASP A 1 90 ? -16.431 3.501 11.485 1.00 96.88 90 ASP A O 1
ATOM 693 N N . ARG A 1 91 ? -16.854 3.560 13.687 1.00 95.00 91 ARG A N 1
ATOM 694 C CA . ARG A 1 91 ? -15.565 4.158 14.054 1.00 95.00 91 ARG A CA 1
ATOM 695 C C . ARG A 1 91 ? -14.382 3.264 13.681 1.00 95.00 91 ARG A C 1
ATOM 697 O O . ARG A 1 91 ? -13.385 3.754 13.160 1.00 95.00 91 ARG A O 1
ATOM 704 N N . ARG A 1 92 ? -14.501 1.957 13.917 1.00 95.06 92 ARG A N 1
ATOM 705 C CA . ARG A 1 92 ? -13.469 0.967 13.579 1.00 95.06 92 ARG A CA 1
ATOM 706 C C . ARG A 1 92 ? -13.279 0.854 12.063 1.00 95.06 92 ARG A C 1
ATOM 708 O O . ARG A 1 92 ? -12.152 0.833 11.586 1.00 95.06 92 ARG A O 1
ATOM 715 N N . LEU A 1 93 ? -14.353 0.880 11.279 1.00 96.25 93 LEU A N 1
ATOM 716 C CA . LEU A 1 93 ? -14.260 0.878 9.817 1.00 96.25 93 LEU A CA 1
ATOM 717 C C . LEU A 1 93 ? -13.563 2.133 9.276 1.00 96.25 93 LEU A C 1
ATOM 719 O O . LEU A 1 93 ? -12.767 2.020 8.347 1.00 96.25 93 LEU A O 1
ATOM 723 N N . VAL A 1 94 ? -13.794 3.302 9.883 1.00 96.44 94 VAL A N 1
ATOM 724 C CA . VAL A 1 94 ? -13.060 4.535 9.542 1.00 96.44 94 VAL A CA 1
ATOM 725 C C . VAL A 1 94 ? -11.573 4.412 9.886 1.00 96.44 94 VAL A C 1
ATOM 727 O O . VAL A 1 94 ? -10.721 4.752 9.070 1.00 96.44 94 VAL A O 1
ATOM 730 N N . GLU A 1 95 ? -11.240 3.890 11.067 1.00 95.75 95 GLU A N 1
ATOM 731 C CA . GLU A 1 95 ? -9.848 3.645 11.467 1.00 95.75 95 GLU A CA 1
ATOM 732 C C . GLU A 1 95 ? -9.135 2.675 10.502 1.00 95.75 95 GLU A C 1
ATOM 734 O O . GLU A 1 95 ? -8.007 2.940 10.087 1.00 95.75 95 GLU A O 1
ATOM 739 N N . LEU A 1 96 ? -9.802 1.593 10.081 1.00 95.62 96 LEU A N 1
ATOM 740 C CA . LEU A 1 96 ? -9.264 0.652 9.092 1.00 95.62 96 LEU A CA 1
ATOM 741 C C . LEU A 1 96 ? -9.104 1.294 7.714 1.00 95.62 96 LEU A C 1
ATOM 743 O O . LEU A 1 96 ? -8.078 1.095 7.066 1.00 95.62 96 LEU A O 1
ATOM 747 N N . HIS A 1 97 ? -10.090 2.079 7.275 1.00 94.88 97 HIS A N 1
ATOM 748 C CA . HIS A 1 97 ? -10.003 2.819 6.022 1.00 94.88 97 HIS A CA 1
ATOM 749 C C . HIS A 1 97 ? -8.762 3.714 6.004 1.00 94.88 97 HIS A C 1
ATOM 751 O O . HIS A 1 97 ? -7.989 3.646 5.056 1.00 94.88 97 HIS A O 1
ATOM 757 N N . ASN A 1 98 ? -8.515 4.457 7.085 1.00 94.25 98 ASN A N 1
ATOM 758 C CA . ASN A 1 98 ? -7.338 5.316 7.218 1.00 94.25 98 ASN A CA 1
ATOM 759 C C . ASN A 1 98 ? -6.024 4.520 7.300 1.00 94.25 98 ASN A C 1
ATOM 761 O O . ASN A 1 98 ? -4.979 5.004 6.879 1.00 94.25 98 ASN A O 1
ATOM 765 N N . ALA A 1 99 ? -6.032 3.294 7.829 1.00 93.62 99 ALA A N 1
ATOM 766 C CA . ALA A 1 99 ? -4.836 2.450 7.823 1.00 93.62 99 ALA A CA 1
ATOM 767 C C . ALA A 1 99 ? -4.468 1.983 6.400 1.00 93.62 99 ALA A C 1
ATOM 769 O O . ALA A 1 99 ? -3.282 1.974 6.040 1.00 93.62 99 ALA A O 1
ATOM 770 N N . ILE A 1 100 ? -5.478 1.631 5.593 1.00 92.56 100 ILE A N 1
ATOM 771 C CA . ILE A 1 100 ? -5.328 1.205 4.191 1.00 92.56 100 ILE A CA 1
ATOM 772 C C . ILE A 1 100 ? -4.972 2.404 3.302 1.00 92.56 100 ILE A 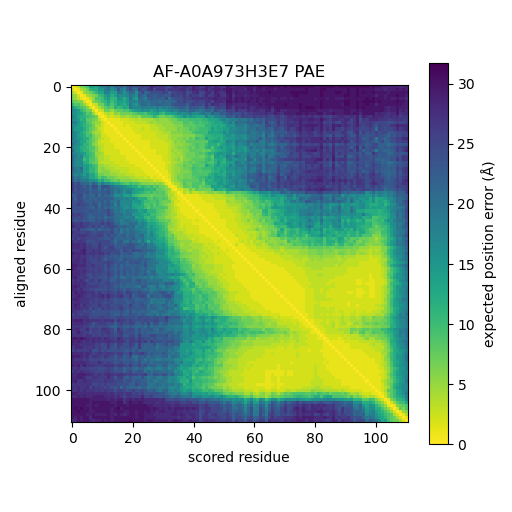C 1
ATOM 774 O O . ILE A 1 100 ? -4.017 2.347 2.528 1.00 92.56 100 ILE A O 1
ATOM 778 N N . HIS A 1 101 ? -5.718 3.495 3.449 1.00 91.12 101 HIS A N 1
ATOM 779 C CA . HIS A 1 101 ? -5.565 4.749 2.727 1.00 91.12 101 HIS A CA 1
ATOM 780 C C . HIS A 1 101 ? -5.219 5.844 3.735 1.00 91.12 101 HIS A C 1
ATOM 782 O O . HIS A 1 101 ? -6.124 6.537 4.207 1.00 91.12 101 HIS A O 1
ATOM 788 N N . PRO A 1 102 ? -3.933 5.989 4.112 1.00 82.56 102 PRO A N 1
ATOM 789 C CA . PRO A 1 102 ? -3.543 7.070 4.999 1.00 82.56 102 PRO A CA 1
ATOM 790 C C . PRO A 1 102 ? -4.016 8.384 4.377 1.00 82.56 102 PRO A C 1
ATOM 792 O O . PRO A 1 102 ? -3.844 8.559 3.164 1.00 82.56 102 PRO A O 1
ATOM 795 N N . PRO A 1 103 ? -4.646 9.280 5.159 1.00 76.12 103 PRO A N 1
ATOM 796 C CA . PRO A 1 103 ? -4.962 10.604 4.657 1.00 76.12 103 PRO A CA 1
ATOM 797 C C . PRO A 1 103 ? -3.644 11.180 4.150 1.00 76.12 103 PRO A C 1
ATOM 799 O O . PRO A 1 103 ? -2.678 11.243 4.907 1.0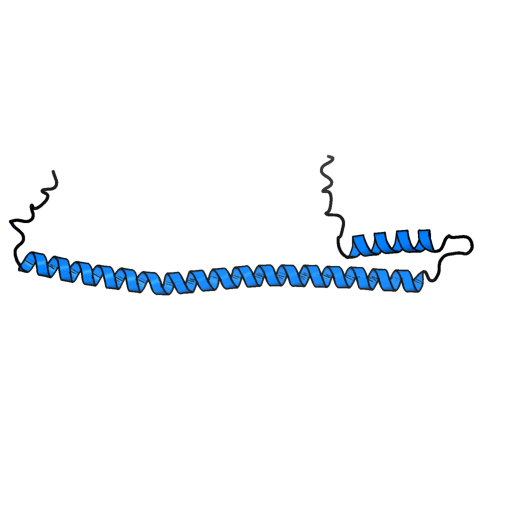0 76.12 103 PRO A O 1
ATOM 802 N N . THR A 1 104 ? -3.572 11.481 2.852 1.00 71.31 104 THR A N 1
ATOM 803 C CA . THR A 1 104 ? -2.414 12.143 2.244 1.00 71.31 104 THR A CA 1
ATOM 804 C C . THR A 1 104 ? -2.027 13.286 3.159 1.00 71.31 104 THR A C 1
ATOM 806 O O . THR A 1 104 ? -2.906 14.103 3.442 1.00 71.31 104 THR A O 1
ATOM 809 N N . ASP A 1 105 ? -0.779 13.297 3.645 1.00 53.84 105 ASP A N 1
ATOM 810 C CA . ASP A 1 105 ? -0.222 14.394 4.431 1.00 53.84 105 ASP A CA 1
ATOM 811 C C . ASP A 1 105 ? -0.624 15.693 3.736 1.00 53.84 105 ASP A C 1
ATOM 813 O O . ASP A 1 105 ? -0.084 16.054 2.689 1.00 53.84 105 ASP A O 1
ATOM 817 N N . GLN A 1 106 ? -1.641 16.369 4.271 1.00 44.59 106 GLN A N 1
ATOM 818 C CA . GLN A 1 106 ? -1.903 17.746 3.921 1.00 44.59 106 GLN A CA 1
ATOM 819 C C . GLN A 1 106 ? -0.753 18.491 4.563 1.00 44.59 106 GLN A C 1
ATOM 821 O O . GLN A 1 106 ? -0.794 18.827 5.744 1.00 44.59 106 GLN A O 1
ATOM 826 N N . THR A 1 107 ? 0.311 18.621 3.774 1.00 44.88 107 THR A N 1
ATOM 827 C CA . THR A 1 107 ? 1.429 19.516 3.975 1.00 44.88 107 THR A CA 1
ATOM 828 C C . THR A 1 107 ? 0.920 20.752 4.688 1.00 44.88 107 THR A C 1
ATOM 830 O O . THR A 1 107 ? 0.091 21.502 4.173 1.00 44.88 107 THR A O 1
ATOM 833 N N . THR A 1 108 ? 1.408 20.907 5.908 1.00 45.34 108 THR A N 1
ATOM 834 C CA . THR A 1 108 ? 1.413 22.119 6.705 1.00 45.34 108 THR A CA 1
ATOM 835 C C . THR A 1 108 ? 2.120 23.232 5.914 1.00 45.34 108 THR A C 1
ATOM 837 O O . THR A 1 108 ? 3.228 23.629 6.240 1.00 45.34 108 THR A O 1
ATOM 840 N N . GLU A 1 109 ? 1.502 23.720 4.839 1.00 39.62 109 GLU A N 1
ATOM 841 C CA . GLU A 1 109 ? 1.758 25.022 4.220 1.00 39.62 109 GLU A CA 1
ATOM 842 C C . GLU A 1 109 ? 0.702 25.991 4.764 1.00 39.62 109 GLU A C 1
ATOM 844 O O . GLU A 1 109 ? -0.211 26.452 4.084 1.00 39.62 109 GLU A O 1
ATOM 849 N N . GLN A 1 110 ? 0.794 26.245 6.065 1.00 40.38 110 GLN A N 1
ATOM 850 C CA . GLN A 1 110 ? 0.273 27.458 6.682 1.00 40.38 110 GLN A CA 1
ATOM 851 C C . GLN A 1 110 ? 1.396 28.001 7.565 1.00 40.38 110 GLN A C 1
ATOM 853 O O . GLN A 1 110 ? 1.432 27.761 8.771 1.00 40.38 110 GLN A O 1
ATOM 858 N N . LEU A 1 111 ? 2.358 28.655 6.912 1.00 40.81 111 LEU A N 1
ATOM 859 C CA . LEU A 1 111 ? 3.268 29.627 7.514 1.00 40.81 111 LEU A CA 1
ATOM 860 C C . LEU A 1 111 ? 2.948 30.997 6.920 1.00 40.81 111 LEU A C 1
ATOM 862 O O . LEU A 1 111 ? 2.746 31.055 5.686 1.00 40.81 111 LEU A O 1
#

Radius of gyration: 34.37 Å; Cα contacts (8 Å, |Δi|>4): 18; chains: 1; bounding box: 55×36×96 Å

Solvent-accessible surface area (backbone atoms only — not comparable to full-atom values): 6573 Å² total; per-residue (Å²): 135,84,82,74,85,60,90,89,72,73,48,72,69,57,54,51,51,53,49,54,49,51,51,50,49,51,51,52,49,52,67,56,46,55,61,54,48,54,51,52,53,52,50,54,51,50,52,52,50,50,54,50,48,55,51,47,55,52,49,53,54,28,50,52,42,45,51,54,51,48,55,51,46,64,72,65,54,75,77,58,91,92,54,57,66,66,64,54,48,53,53,50,52,52,54,50,47,38,34,71,51,57,76,73,80,75,71,86,83,81,127